Protein AF-A0A9E0X4R3-F1 (afdb_monomer_lite)

Structure (mmCIF, N/CA/C/O backbone):
data_AF-A0A9E0X4R3-F1
#
_entry.id   AF-A0A9E0X4R3-F1
#
loop_
_atom_site.group_PDB
_atom_site.id
_atom_site.type_symbol
_atom_site.label_atom_id
_atom_site.label_alt_id
_atom_site.label_comp_id
_atom_site.label_asym_id
_atom_site.label_entity_id
_atom_site.label_seq_id
_atom_site.pdbx_PDB_ins_code
_atom_site.Cartn_x
_atom_site.Cartn_y
_atom_site.Cartn_z
_atom_site.occupancy
_atom_site.B_iso_or_equiv
_atom_site.auth_seq_id
_atom_site.auth_comp_id
_atom_site.auth_asym_id
_atom_site.auth_atom_id
_atom_site.pdbx_PDB_model_num
ATOM 1 N N . MET A 1 1 ? 19.105 -17.647 11.629 1.00 36.88 1 MET A N 1
ATOM 2 C CA . MET A 1 1 ? 18.093 -16.574 11.584 1.00 36.88 1 MET A CA 1
ATOM 3 C C . MET A 1 1 ? 17.200 -16.952 10.424 1.00 36.88 1 MET A C 1
ATOM 5 O O . MET A 1 1 ? 17.753 -17.183 9.363 1.00 36.88 1 MET A O 1
ATOM 9 N N . ALA A 1 2 ? 15.915 -17.230 10.650 1.00 42.56 2 ALA A N 1
ATOM 10 C CA . ALA A 1 2 ? 15.046 -17.666 9.558 1.00 42.56 2 ALA A CA 1
ATOM 11 C C . ALA A 1 2 ? 14.942 -16.522 8.544 1.00 42.56 2 ALA A C 1
ATOM 13 O O . ALA A 1 2 ? 14.588 -15.411 8.942 1.00 42.56 2 ALA A O 1
ATOM 14 N N . ASP A 1 3 ? 15.306 -16.789 7.291 1.00 50.88 3 ASP A N 1
ATOM 15 C CA . ASP A 1 3 ? 15.146 -15.861 6.177 1.00 50.88 3 ASP A CA 1
ATOM 16 C C . ASP A 1 3 ? 13.676 -15.439 6.124 1.00 50.88 3 ASP A C 1
ATOM 18 O O . ASP A 1 3 ? 12.783 -16.245 5.861 1.00 50.88 3 ASP A O 1
ATOM 22 N N . PHE A 1 4 ? 13.394 -14.192 6.502 1.00 55.91 4 PHE A N 1
ATOM 23 C CA . PHE A 1 4 ? 12.042 -13.662 6.437 1.00 55.91 4 PHE A CA 1
ATOM 24 C C . PHE A 1 4 ? 11.708 -13.431 4.965 1.00 55.91 4 PHE A C 1
ATOM 26 O O . PHE A 1 4 ? 12.121 -12.433 4.378 1.00 55.91 4 PHE A O 1
ATOM 33 N N . GLU A 1 5 ? 10.984 -14.372 4.366 1.00 68.62 5 GLU A N 1
ATOM 34 C CA . GLU A 1 5 ? 10.463 -14.200 3.016 1.00 68.62 5 GLU A CA 1
ATOM 35 C C . GLU A 1 5 ? 9.324 -13.175 3.037 1.00 68.62 5 GLU A C 1
ATOM 37 O O . GLU A 1 5 ? 8.306 -13.364 3.717 1.00 68.62 5 GLU A O 1
ATOM 42 N N . ILE A 1 6 ? 9.502 -12.093 2.277 1.00 71.38 6 ILE A N 1
ATOM 43 C CA . ILE A 1 6 ? 8.506 -11.042 2.053 1.00 71.38 6 ILE A CA 1
ATOM 44 C C . ILE A 1 6 ? 7.410 -11.616 1.149 1.00 71.38 6 ILE A C 1
ATOM 46 O O . ILE A 1 6 ? 7.411 -11.430 -0.063 1.00 71.38 6 ILE A O 1
ATOM 50 N N . THR A 1 7 ? 6.485 -12.363 1.749 1.00 76.69 7 THR A N 1
ATOM 51 C CA . THR A 1 7 ? 5.320 -12.935 1.064 1.00 76.69 7 THR A CA 1
ATOM 52 C C . THR A 1 7 ? 4.031 -12.503 1.753 1.00 76.69 7 THR A C 1
ATOM 54 O O . THR A 1 7 ? 4.019 -12.312 2.976 1.00 76.69 7 THR A O 1
ATOM 57 N N . PRO A 1 8 ? 2.912 -12.394 1.019 1.00 79.38 8 PRO A N 1
ATOM 58 C CA . PRO A 1 8 ? 1.614 -12.074 1.613 1.00 79.38 8 PRO A CA 1
ATOM 59 C C . PRO A 1 8 ? 1.246 -12.998 2.781 1.00 79.38 8 PRO A C 1
ATOM 61 O O . PRO A 1 8 ? 0.755 -12.549 3.818 1.00 79.38 8 PRO A O 1
ATOM 64 N N . GLN A 1 9 ? 1.555 -14.292 2.655 1.00 79.00 9 GLN A N 1
ATOM 65 C CA . GLN A 1 9 ? 1.298 -15.297 3.684 1.00 79.00 9 GLN A CA 1
ATOM 66 C C . GLN A 1 9 ? 2.137 -15.047 4.945 1.00 79.00 9 GLN A C 1
ATOM 68 O O . GLN A 1 9 ? 1.602 -15.140 6.053 1.0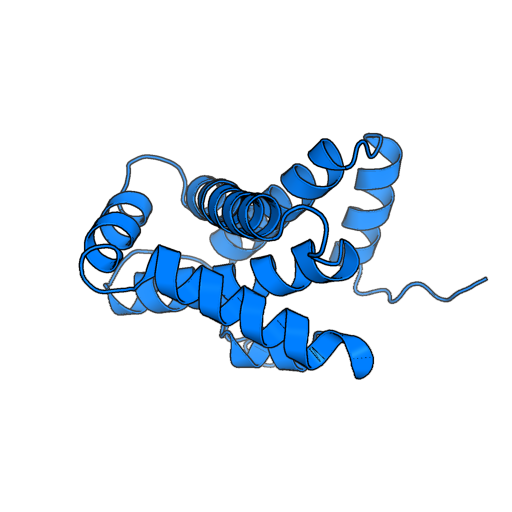0 79.00 9 GLN A O 1
ATOM 73 N N . SER A 1 10 ? 3.417 -14.684 4.794 1.00 76.69 10 SER A N 1
ATOM 74 C CA . SER A 1 10 ? 4.306 -14.349 5.915 1.00 76.69 10 SER A CA 1
ATOM 75 C C . SER A 1 10 ? 3.808 -13.143 6.712 1.00 76.69 10 SER A C 1
ATOM 77 O O . SER A 1 10 ? 3.851 -13.163 7.944 1.00 76.69 10 SER A O 1
ATOM 79 N N . PHE A 1 11 ? 3.318 -12.099 6.036 1.00 77.81 11 PHE A N 1
ATOM 80 C CA . PHE A 1 11 ? 2.755 -10.925 6.709 1.00 77.81 11 PHE A CA 1
ATOM 81 C C . PHE A 1 11 ? 1.428 -11.251 7.386 1.00 77.81 11 PHE A C 1
ATOM 83 O O . PHE A 1 11 ? 1.254 -10.953 8.569 1.00 77.81 11 PHE A O 1
ATOM 90 N N . ARG A 1 12 ? 0.516 -11.930 6.681 1.00 79.19 12 ARG A N 1
ATOM 91 C CA . ARG A 1 12 ? -0.787 -12.319 7.232 1.00 79.19 12 ARG A CA 1
ATOM 92 C C . ARG A 1 12 ? -0.657 -13.166 8.495 1.00 79.19 12 ARG A C 1
ATOM 94 O O . ARG A 1 12 ? -1.386 -12.931 9.451 1.00 79.19 12 ARG A O 1
ATOM 101 N N . ALA A 1 13 ? 0.301 -14.091 8.544 1.00 79.50 13 ALA A N 1
ATOM 102 C CA . ALA A 1 13 ? 0.541 -14.926 9.722 1.00 79.50 13 ALA A CA 1
ATOM 103 C C . ALA A 1 13 ? 0.976 -14.136 10.974 1.00 79.50 13 ALA A C 1
ATOM 105 O O . ALA A 1 13 ? 0.821 -14.629 12.090 1.00 79.50 13 ALA A O 1
ATOM 106 N N . LYS A 1 14 ? 1.525 -12.926 10.804 1.00 79.00 14 LYS A N 1
ATOM 107 C CA . LYS A 1 14 ? 1.986 -12.064 11.904 1.00 79.00 14 LYS A CA 1
ATOM 108 C C . LYS A 1 14 ? 0.953 -11.019 12.332 1.00 79.00 14 LYS A C 1
ATOM 110 O O . LYS A 1 14 ? 1.101 -10.435 13.404 1.00 79.00 14 LYS A O 1
ATOM 115 N N . MET A 1 15 ? -0.078 -10.777 11.525 1.00 82.38 15 MET A N 1
ATOM 116 C CA . MET A 1 15 ? -1.116 -9.797 11.830 1.00 82.38 15 MET A CA 1
ATOM 117 C C . MET A 1 15 ? -2.191 -10.394 12.740 1.00 82.38 15 MET A C 1
ATOM 119 O O . MET A 1 15 ? -2.732 -11.466 12.480 1.00 82.38 15 MET A O 1
ATOM 123 N N . GLN A 1 16 ? -2.536 -9.674 13.807 1.00 84.00 16 GLN A N 1
ATOM 124 C CA . GLN A 1 16 ? -3.659 -10.028 14.673 1.00 84.00 16 GLN A CA 1
ATOM 125 C C . GLN A 1 16 ? -4.904 -9.265 14.224 1.00 84.00 16 GLN A C 1
ATOM 127 O O . GLN A 1 16 ? -5.157 -8.151 14.674 1.00 84.00 16 GLN A O 1
ATOM 132 N N . ILE A 1 17 ? -5.677 -9.867 13.320 1.00 88.44 17 ILE A N 1
ATOM 133 C CA . ILE A 1 17 ? -6.960 -9.307 12.881 1.00 88.44 17 ILE A CA 1
ATOM 134 C C . ILE A 1 17 ? -8.077 -9.848 13.783 1.00 88.44 17 ILE A C 1
ATOM 136 O O . ILE A 1 17 ? -8.264 -11.072 13.836 1.00 88.44 17 ILE A O 1
ATOM 140 N N . PRO A 1 18 ? -8.845 -8.981 14.474 1.00 89.25 18 PRO A N 1
ATOM 141 C CA . PRO A 1 18 ? -9.970 -9.411 15.296 1.00 89.25 18 PRO A CA 1
ATOM 142 C C . PRO A 1 18 ? -10.953 -10.277 14.493 1.00 89.25 18 PRO A C 1
ATOM 144 O O . PRO A 1 18 ? -11.292 -9.906 13.365 1.00 89.25 18 PRO A O 1
ATOM 147 N N . PRO A 1 19 ? -11.472 -11.392 15.044 1.00 90.88 19 PRO A N 1
ATOM 148 C CA . PRO A 1 19 ? -12.358 -12.301 14.310 1.00 90.88 19 PRO A CA 1
ATOM 149 C C . PRO A 1 19 ? -13.565 -11.609 13.663 1.00 90.88 19 PRO A C 1
ATOM 151 O O . PRO A 1 19 ? -13.943 -11.944 12.544 1.00 90.88 19 PRO A O 1
ATOM 154 N N . GLN A 1 20 ? -14.134 -10.598 14.328 1.00 93.06 20 GLN A N 1
ATOM 155 C CA . GLN A 1 20 ? -15.256 -9.813 13.801 1.00 93.06 20 GLN A CA 1
ATOM 156 C C . GLN A 1 20 ? -14.915 -8.976 12.555 1.00 93.06 20 GLN A C 1
ATOM 158 O O . GLN A 1 20 ? -15.810 -8.655 11.778 1.00 93.06 20 GLN A O 1
ATOM 163 N N . LEU A 1 21 ? -13.638 -8.638 12.355 1.00 94.38 21 LEU A N 1
ATOM 164 C CA . LEU A 1 21 ? -13.161 -7.799 11.256 1.00 94.38 21 LEU A CA 1
ATOM 165 C C . LEU A 1 21 ? -12.586 -8.616 10.089 1.00 94.38 21 LEU A C 1
ATOM 167 O O . LEU A 1 21 ? -12.392 -8.068 9.006 1.00 94.38 21 LEU A O 1
ATOM 171 N N . GLN A 1 22 ? -12.369 -9.926 10.264 1.00 92.75 22 GLN A N 1
ATOM 172 C CA . GLN A 1 22 ? -11.761 -10.817 9.260 1.00 92.75 22 GLN A CA 1
ATOM 173 C C . GLN A 1 22 ? -12.433 -10.720 7.886 1.00 92.75 22 GLN A C 1
ATOM 175 O O . GLN A 1 22 ? -11.769 -10.539 6.871 1.00 92.75 22 GLN A O 1
ATOM 180 N N . LYS A 1 23 ? -13.769 -10.746 7.843 1.00 93.56 23 LYS A N 1
ATOM 181 C CA . LYS A 1 23 ? -14.507 -10.647 6.577 1.00 93.56 23 LYS A CA 1
ATOM 182 C C . LYS A 1 23 ? -14.276 -9.308 5.870 1.00 93.56 23 LYS A C 1
ATOM 184 O O . LYS A 1 23 ? -14.151 -9.271 4.651 1.00 93.56 23 LYS A O 1
ATOM 189 N N . GLN A 1 24 ? -14.263 -8.203 6.615 1.00 93.56 24 GLN A N 1
ATOM 190 C CA . GLN A 1 24 ? -14.040 -6.870 6.044 1.00 93.56 24 GLN A CA 1
ATOM 191 C C . GLN A 1 24 ? -12.602 -6.728 5.546 1.00 93.56 24 GLN A C 1
ATOM 193 O O . GLN A 1 24 ? -12.383 -6.181 4.469 1.00 93.56 24 GLN A O 1
ATOM 198 N N . TYR A 1 25 ? -11.651 -7.289 6.289 1.00 94.75 25 TYR A N 1
ATOM 199 C CA . TYR A 1 25 ? -10.251 -7.367 5.904 1.00 94.75 25 TYR A CA 1
ATOM 200 C C . TYR A 1 25 ? -10.064 -8.128 4.584 1.00 94.75 25 TYR A C 1
ATOM 202 O O . TYR A 1 25 ? -9.512 -7.576 3.636 1.00 94.75 25 TYR A O 1
ATOM 210 N N . GLU A 1 26 ? -10.604 -9.344 4.470 1.00 94.38 26 GLU A N 1
ATOM 211 C CA . GLU A 1 26 ? -10.509 -10.149 3.244 1.00 94.38 26 GLU A CA 1
ATOM 212 C C . GLU A 1 26 ? -11.142 -9.453 2.032 1.00 94.38 26 GLU A C 1
ATOM 214 O O . GLU A 1 26 ? -10.597 -9.494 0.927 1.00 94.38 26 GLU A O 1
ATOM 219 N N . LEU A 1 27 ? -12.291 -8.794 2.224 1.00 94.44 27 LEU A N 1
ATOM 220 C CA . LEU A 1 27 ? -12.954 -8.039 1.160 1.00 94.44 27 LEU A CA 1
ATOM 221 C C . LEU A 1 27 ? -12.119 -6.839 0.706 1.00 94.44 27 LEU A C 1
ATOM 223 O O . LEU A 1 27 ? -12.022 -6.604 -0.497 1.00 94.44 27 LEU A O 1
ATOM 227 N N . ALA A 1 28 ? -11.503 -6.115 1.642 1.00 95.06 28 ALA A N 1
ATOM 228 C CA . ALA A 1 28 ? -10.648 -4.974 1.339 1.00 95.06 28 ALA A CA 1
ATOM 229 C C . ALA A 1 28 ? -9.363 -5.402 0.615 1.00 95.06 28 ALA A C 1
ATOM 231 O O . ALA A 1 28 ? -9.033 -4.828 -0.420 1.00 95.06 28 ALA A O 1
ATOM 232 N N . VAL A 1 29 ? -8.695 -6.468 1.075 1.00 96.00 29 VAL A N 1
ATOM 233 C CA . VAL A 1 29 ? -7.534 -7.042 0.371 1.00 96.00 29 VAL A CA 1
ATOM 234 C C . VAL A 1 29 ? -7.931 -7.464 -1.041 1.00 96.00 29 VAL A C 1
ATOM 236 O O . VAL A 1 29 ? -7.269 -7.097 -2.008 1.00 96.00 29 VAL A O 1
ATOM 239 N N . ARG A 1 30 ? -9.056 -8.172 -1.198 1.00 95.75 30 ARG A N 1
ATOM 240 C CA . ARG A 1 30 ? -9.544 -8.580 -2.521 1.00 95.75 30 ARG A CA 1
ATOM 241 C C . ARG A 1 30 ? -9.845 -7.384 -3.426 1.00 95.75 30 ARG A C 1
ATOM 243 O O . ARG A 1 30 ? -9.563 -7.461 -4.617 1.00 95.75 30 ARG A O 1
ATOM 250 N N . ALA A 1 31 ? -10.427 -6.311 -2.894 1.00 95.31 31 ALA A N 1
ATOM 251 C CA . ALA A 1 31 ? -10.672 -5.087 -3.651 1.00 95.31 31 ALA A CA 1
ATOM 252 C C . ALA A 1 31 ? -9.354 -4.445 -4.113 1.00 95.31 31 ALA A C 1
ATOM 254 O O . ALA A 1 31 ? -9.222 -4.129 -5.291 1.00 95.31 31 ALA A O 1
ATOM 255 N N . GLY A 1 32 ? -8.357 -4.351 -3.230 1.00 95.88 32 GLY A N 1
ATOM 256 C CA . GLY A 1 32 ? -7.027 -3.846 -3.577 1.00 95.88 32 GLY A CA 1
ATOM 257 C C . GLY A 1 32 ? -6.337 -4.678 -4.653 1.00 95.88 32 GLY A C 1
ATOM 258 O O . GLY A 1 32 ? -5.843 -4.130 -5.631 1.00 95.88 32 GLY A O 1
ATOM 259 N N . LEU A 1 33 ? -6.380 -6.007 -4.542 1.00 95.94 33 LEU A N 1
ATOM 260 C CA . LEU A 1 33 ? -5.808 -6.897 -5.557 1.00 95.94 33 LEU A CA 1
ATOM 261 C C . LEU A 1 33 ? -6.438 -6.710 -6.937 1.00 95.94 33 LEU A C 1
ATOM 263 O O . LEU A 1 33 ? -5.727 -6.784 -7.934 1.00 95.94 33 LEU A O 1
ATOM 267 N N . ARG A 1 34 ? -7.744 -6.443 -7.000 1.00 94.56 34 ARG A N 1
ATOM 268 C CA . ARG A 1 34 ? -8.429 -6.140 -8.261 1.00 94.56 34 ARG A CA 1
ATOM 269 C C . ARG A 1 34 ? -7.957 -4.825 -8.863 1.00 94.56 34 ARG A C 1
ATOM 271 O O . ARG A 1 34 ? -7.619 -4.781 -10.037 1.00 94.56 34 ARG A O 1
ATOM 278 N N . ILE A 1 35 ? -7.866 -3.781 -8.041 1.00 94.50 35 ILE A N 1
ATOM 279 C CA . ILE A 1 35 ? -7.371 -2.466 -8.470 1.00 94.50 35 ILE A CA 1
ATOM 280 C C . ILE A 1 35 ? -5.945 -2.575 -9.024 1.00 94.50 35 ILE A C 1
ATOM 282 O O . ILE A 1 35 ? -5.624 -1.926 -10.011 1.00 94.50 35 ILE A O 1
ATOM 286 N N . MET A 1 36 ? -5.100 -3.415 -8.420 1.00 94.12 36 MET A N 1
ATOM 287 C CA . MET A 1 36 ? -3.705 -3.567 -8.841 1.00 94.12 36 MET A CA 1
ATOM 288 C C . MET A 1 36 ? -3.533 -4.531 -10.026 1.00 94.12 36 MET A C 1
ATOM 290 O O . MET A 1 36 ? -2.649 -4.328 -10.857 1.00 94.12 36 MET A O 1
ATOM 294 N N . PHE A 1 37 ? -4.329 -5.603 -10.114 1.00 94.00 37 PHE A N 1
ATOM 295 C CA . PHE A 1 37 ? -3.998 -6.749 -10.976 1.00 94.00 37 PHE A CA 1
ATOM 296 C C . PHE A 1 37 ? -5.150 -7.355 -11.780 1.00 94.00 37 PHE A C 1
ATOM 298 O O . PHE A 1 37 ? -4.925 -8.389 -12.418 1.00 94.00 37 PHE A O 1
ATOM 305 N N . ASP A 1 38 ? -6.348 -6.766 -11.788 1.00 92.94 38 ASP A N 1
ATOM 306 C CA . ASP A 1 38 ? -7.374 -7.186 -12.749 1.00 92.94 38 ASP A CA 1
ATOM 307 C C . ASP A 1 38 ? -6.913 -6.924 -14.197 1.00 92.94 38 ASP A C 1
ATOM 309 O O . ASP A 1 38 ? -5.891 -6.280 -14.466 1.00 92.94 38 ASP A O 1
ATOM 313 N N . GLU A 1 39 ? -7.652 -7.492 -15.150 1.00 82.00 39 GLU A N 1
ATOM 314 C CA . GLU A 1 39 ? -7.348 -7.408 -16.578 1.00 82.00 39 GLU A CA 1
ATOM 315 C C . GLU A 1 39 ? -7.207 -5.939 -17.024 1.00 82.00 39 GLU A C 1
ATOM 317 O O . GLU A 1 39 ? -8.112 -5.131 -16.829 1.00 82.00 39 GLU A O 1
ATOM 322 N N . GLY A 1 40 ? -6.042 -5.585 -17.577 1.00 83.62 40 GLY A N 1
ATOM 323 C CA . GLY A 1 40 ? -5.664 -4.210 -17.934 1.00 83.62 40 GLY A CA 1
ATOM 324 C C . GLY A 1 40 ? -4.853 -3.465 -16.864 1.00 83.62 40 GLY A C 1
ATOM 325 O O . GLY A 1 40 ? -3.925 -2.745 -17.213 1.00 83.62 40 GLY A O 1
ATOM 326 N N . MET A 1 41 ? -5.095 -3.706 -15.572 1.00 89.94 41 MET A N 1
ATOM 327 C CA . MET A 1 41 ? -4.410 -2.982 -14.484 1.00 89.94 41 MET A CA 1
ATOM 328 C C . MET A 1 41 ? -3.010 -3.513 -14.189 1.00 89.94 41 MET A C 1
ATOM 330 O O . MET A 1 41 ? -2.133 -2.787 -13.724 1.00 89.94 41 MET A O 1
ATOM 334 N N . ARG A 1 42 ? -2.774 -4.799 -14.464 1.00 88.19 42 ARG A N 1
ATOM 335 C CA . ARG A 1 42 ? -1.492 -5.439 -14.158 1.00 88.19 42 ARG A CA 1
ATOM 336 C C . ARG A 1 42 ? -0.313 -4.789 -14.883 1.00 88.19 42 ARG A C 1
ATOM 338 O O . ARG A 1 42 ? 0.746 -4.627 -14.282 1.00 88.19 42 ARG A O 1
ATOM 345 N N . GLU A 1 43 ? -0.485 -4.457 -16.161 1.00 90.06 43 GLU A N 1
ATOM 346 C CA . GLU A 1 43 ? 0.560 -3.807 -16.958 1.00 90.06 43 GLU A CA 1
ATOM 347 C C . GLU A 1 43 ? 0.839 -2.395 -16.444 1.00 90.06 43 GLU A C 1
ATOM 349 O O . GLU A 1 43 ? 2.001 -2.027 -16.301 1.00 90.06 43 GLU A O 1
ATOM 354 N N . GLU A 1 44 ? -0.203 -1.648 -16.075 1.00 91.50 44 GLU A N 1
ATOM 355 C CA . GLU A 1 44 ? -0.063 -0.318 -15.477 1.00 91.50 44 GLU A CA 1
ATOM 356 C C . GLU A 1 44 ? 0.653 -0.371 -14.125 1.00 91.50 44 GLU A C 1
ATOM 358 O O . GLU A 1 44 ? 1.558 0.422 -13.878 1.00 91.50 44 GLU A O 1
ATOM 363 N N . THR A 1 45 ? 0.321 -1.346 -13.274 1.00 91.50 45 THR A N 1
ATOM 364 C CA . THR A 1 45 ? 1.001 -1.539 -11.988 1.00 91.50 45 THR A CA 1
ATOM 365 C C . THR A 1 45 ? 2.475 -1.887 -12.182 1.00 91.50 45 THR A C 1
ATOM 367 O O . THR A 1 45 ? 3.331 -1.340 -11.489 1.00 91.50 45 THR A O 1
ATOM 370 N N . LEU A 1 46 ? 2.807 -2.759 -13.138 1.00 91.50 46 LEU A N 1
ATOM 371 C CA . LEU A 1 46 ? 4.203 -3.073 -13.448 1.00 91.50 46 LEU A CA 1
ATOM 372 C C . LEU A 1 46 ? 4.941 -1.869 -14.041 1.00 91.50 46 LEU A C 1
ATOM 374 O O . LEU A 1 46 ? 6.069 -1.606 -13.639 1.00 91.50 46 LEU A O 1
ATOM 378 N N . ALA A 1 47 ? 4.306 -1.109 -14.934 1.00 93.12 47 ALA A N 1
ATOM 379 C CA . ALA A 1 47 ? 4.881 0.106 -15.504 1.00 93.12 47 ALA A CA 1
ATOM 380 C C . ALA A 1 47 ? 5.120 1.181 -14.434 1.00 93.12 47 ALA A C 1
ATOM 382 O O . ALA A 1 47 ? 6.155 1.843 -14.443 1.00 93.12 47 ALA A O 1
ATOM 383 N N . TYR A 1 48 ? 4.200 1.325 -13.476 1.00 93.62 48 TYR A N 1
ATOM 384 C CA . TYR A 1 48 ? 4.386 2.189 -12.315 1.00 93.62 48 TYR A CA 1
ATOM 385 C C . TYR A 1 48 ? 5.591 1.734 -11.482 1.00 93.62 48 TYR A C 1
ATOM 387 O O . TYR A 1 48 ? 6.464 2.543 -11.174 1.00 93.62 48 TYR A O 1
ATOM 395 N N . MET A 1 49 ? 5.689 0.433 -11.189 1.00 92.31 49 MET A N 1
ATOM 396 C CA . MET A 1 49 ? 6.804 -0.162 -10.442 1.00 92.31 49 MET A CA 1
ATOM 397 C C . MET A 1 49 ? 8.151 -0.070 -11.179 1.00 92.31 49 MET A C 1
ATOM 399 O O . MET A 1 49 ? 9.184 0.027 -10.522 1.00 92.31 49 MET A O 1
ATOM 403 N N . ASP A 1 50 ? 8.165 -0.041 -12.511 1.00 93.44 50 ASP A N 1
ATOM 404 C CA . ASP A 1 50 ? 9.363 0.156 -13.347 1.00 93.44 50 ASP A CA 1
ATOM 405 C C . ASP A 1 50 ? 9.704 1.645 -13.580 1.00 93.44 50 ASP A C 1
ATOM 407 O O . ASP A 1 50 ? 10.710 1.993 -14.195 1.00 93.44 50 ASP A O 1
ATOM 411 N N . GLY A 1 51 ? 8.880 2.562 -13.062 1.00 92.56 51 GLY A N 1
ATOM 412 C CA . GLY A 1 51 ? 9.089 4.002 -13.185 1.00 92.56 51 GLY A CA 1
ATOM 413 C C . GLY A 1 51 ? 10.384 4.503 -12.529 1.00 92.56 51 GLY A C 1
ATOM 414 O O . GLY A 1 51 ? 11.002 3.830 -11.703 1.00 92.56 51 GLY A O 1
ATOM 415 N N . THR A 1 52 ? 10.775 5.739 -12.851 1.00 92.50 52 THR A N 1
ATOM 416 C CA . THR A 1 52 ? 12.061 6.338 -12.438 1.00 92.50 52 THR A CA 1
ATOM 417 C C . THR A 1 52 ? 12.155 6.717 -10.960 1.00 92.50 52 THR A C 1
ATOM 419 O O . THR A 1 52 ? 13.246 7.019 -10.480 1.00 92.50 52 THR A O 1
ATOM 422 N N . ASP A 1 53 ? 11.029 6.762 -10.248 1.00 94.31 53 ASP A N 1
ATOM 423 C CA . ASP A 1 53 ? 11.015 7.015 -8.808 1.00 94.31 53 ASP A CA 1
ATOM 424 C C . ASP A 1 53 ? 11.694 5.876 -8.032 1.00 94.31 53 ASP A C 1
ATOM 426 O O . ASP A 1 53 ? 11.748 4.726 -8.476 1.00 94.31 53 ASP A O 1
ATOM 430 N N . ALA A 1 54 ? 12.188 6.194 -6.834 1.00 94.56 54 ALA A N 1
ATOM 431 C CA . ALA A 1 54 ? 12.761 5.199 -5.935 1.00 94.56 54 ALA A CA 1
ATOM 432 C C . ALA A 1 54 ? 11.713 4.135 -5.556 1.00 94.56 54 ALA A C 1
ATOM 434 O O . ALA A 1 54 ? 10.544 4.454 -5.319 1.00 94.56 54 ALA A O 1
ATOM 435 N N . MET A 1 55 ? 12.129 2.869 -5.470 1.00 94.12 55 MET A N 1
ATOM 436 C CA . MET A 1 55 ? 11.235 1.750 -5.150 1.00 94.12 55 MET A CA 1
ATOM 437 C C . MET A 1 55 ? 10.459 1.919 -3.826 1.00 94.12 55 MET A C 1
ATOM 439 O O . MET A 1 55 ? 9.244 1.706 -3.853 1.00 94.12 55 MET A O 1
ATOM 443 N N . PRO A 1 56 ? 11.060 2.399 -2.714 1.00 94.50 56 PRO A N 1
ATOM 444 C CA . PRO A 1 56 ? 10.317 2.672 -1.482 1.00 94.50 56 PRO A CA 1
ATOM 445 C C . PRO A 1 56 ? 9.146 3.632 -1.687 1.00 94.50 56 PRO A C 1
ATOM 447 O O . PRO A 1 56 ? 8.039 3.396 -1.206 1.00 94.50 56 PRO A O 1
ATOM 450 N N . LYS A 1 57 ? 9.378 4.708 -2.449 1.00 94.25 57 LYS A N 1
ATOM 451 C CA . LYS A 1 57 ? 8.366 5.725 -2.735 1.00 94.25 57 LYS A CA 1
ATOM 452 C C . LYS A 1 57 ? 7.215 5.132 -3.541 1.00 94.25 57 LYS A C 1
ATOM 454 O O . LYS A 1 57 ? 6.062 5.331 -3.175 1.00 94.25 57 LYS A O 1
ATOM 459 N N . LYS A 1 58 ? 7.524 4.353 -4.584 1.00 94.75 58 LYS A N 1
ATOM 460 C CA . LYS A 1 58 ? 6.512 3.663 -5.401 1.00 94.75 58 LYS A CA 1
ATOM 461 C C . LYS A 1 58 ? 5.643 2.737 -4.549 1.00 94.75 58 LYS A C 1
ATOM 463 O O . LYS A 1 58 ? 4.421 2.783 -4.631 1.00 94.75 58 LYS A O 1
ATOM 468 N N . ILE A 1 59 ? 6.261 1.946 -3.674 1.00 94.81 59 ILE A N 1
ATOM 469 C CA . ILE A 1 59 ? 5.538 1.065 -2.751 1.00 94.81 59 ILE A CA 1
ATOM 470 C C . ILE A 1 59 ? 4.633 1.881 -1.814 1.00 94.81 59 ILE A C 1
ATOM 472 O O . ILE A 1 59 ? 3.436 1.608 -1.721 1.00 94.81 59 ILE A O 1
ATOM 476 N N . GLY A 1 60 ? 5.187 2.889 -1.137 1.00 94.31 60 GLY A N 1
ATOM 477 C CA . GLY A 1 60 ? 4.465 3.676 -0.141 1.00 94.31 60 GLY A CA 1
ATOM 478 C C . GLY A 1 60 ? 3.300 4.473 -0.729 1.00 94.31 60 GLY A C 1
ATOM 479 O O . GLY A 1 60 ? 2.167 4.365 -0.253 1.00 94.31 60 GLY A O 1
ATOM 480 N N . GLU A 1 61 ? 3.555 5.250 -1.782 1.00 94.44 61 GLU A N 1
ATOM 481 C CA . GLU A 1 61 ? 2.552 6.107 -2.423 1.00 94.44 61 GLU A CA 1
ATOM 482 C C . GLU A 1 61 ? 1.513 5.287 -3.191 1.00 94.44 61 GLU A C 1
ATOM 484 O O . GLU A 1 61 ? 0.313 5.521 -3.035 1.00 94.44 61 GLU A O 1
ATOM 489 N N . GLY A 1 62 ? 1.955 4.294 -3.969 1.00 94.31 62 GLY A N 1
ATOM 490 C CA . GLY A 1 62 ? 1.069 3.451 -4.767 1.00 94.31 62 GLY A CA 1
ATOM 491 C C . GLY A 1 62 ? 0.056 2.710 -3.899 1.00 94.31 62 GLY A C 1
ATOM 492 O O . GLY A 1 62 ? -1.147 2.770 -4.153 1.00 94.31 62 GLY A O 1
ATOM 493 N N . ILE A 1 63 ? 0.510 2.079 -2.812 1.00 96.62 63 ILE A N 1
ATOM 494 C CA . ILE A 1 63 ? -0.402 1.372 -1.908 1.00 96.62 63 ILE A CA 1
ATOM 495 C C . ILE A 1 63 ? -1.257 2.336 -1.082 1.00 96.62 63 ILE A C 1
ATOM 497 O O . ILE A 1 63 ? -2.437 2.055 -0.865 1.00 96.62 63 ILE A O 1
ATOM 501 N N . SER A 1 64 ? -0.728 3.497 -0.682 1.00 95.44 64 SER A N 1
ATOM 502 C CA . SER A 1 64 ? -1.544 4.532 -0.029 1.00 95.44 64 SER A CA 1
ATOM 503 C C . SER A 1 64 ? -2.723 4.955 -0.907 1.00 95.44 64 SER A C 1
ATOM 505 O O . SER A 1 64 ? -3.841 5.064 -0.405 1.00 95.44 64 SER A O 1
ATOM 507 N N . ALA A 1 65 ? -2.498 5.134 -2.213 1.00 94.19 65 ALA A N 1
ATOM 508 C CA . ALA A 1 65 ? -3.544 5.488 -3.169 1.00 94.19 65 ALA A CA 1
ATOM 509 C C . ALA A 1 65 ? -4.592 4.373 -3.325 1.00 94.19 65 ALA A C 1
ATOM 511 O O . ALA A 1 65 ? -5.791 4.650 -3.331 1.00 94.19 65 ALA A O 1
ATOM 512 N N . VAL A 1 66 ? -4.166 3.105 -3.386 1.00 95.19 66 VAL A N 1
ATOM 513 C CA . VAL A 1 66 ? -5.089 1.957 -3.453 1.00 95.19 66 VAL A CA 1
ATOM 514 C C . VAL A 1 66 ? -5.963 1.880 -2.200 1.00 95.19 66 VAL A C 1
ATOM 516 O O . VAL A 1 66 ? -7.180 1.727 -2.298 1.00 95.19 66 VAL A O 1
ATOM 519 N N . VAL A 1 67 ? -5.368 2.008 -1.012 1.00 94.50 67 VAL A N 1
ATOM 520 C CA . VAL A 1 67 ? -6.112 1.936 0.254 1.00 94.50 67 VAL A CA 1
ATOM 521 C C . VAL A 1 67 ? -7.051 3.133 0.422 1.00 94.50 67 VAL A C 1
ATOM 523 O O . VAL A 1 67 ? -8.177 2.965 0.889 1.00 94.50 67 VAL A O 1
ATOM 526 N N . GLU A 1 68 ? -6.637 4.325 -0.006 1.00 92.06 68 GLU A N 1
ATOM 527 C CA . GLU A 1 68 ? -7.492 5.515 -0.030 1.00 92.06 68 GLU A CA 1
ATOM 528 C C . GLU A 1 68 ? -8.691 5.342 -0.964 1.00 92.06 68 GLU A C 1
ATOM 530 O O . GLU A 1 68 ? -9.815 5.669 -0.580 1.00 92.06 68 GLU A O 1
ATOM 535 N N . PHE A 1 69 ? -8.484 4.764 -2.148 1.00 93.44 69 PHE A N 1
ATOM 536 C CA . PHE A 1 69 ? -9.572 4.455 -3.069 1.00 93.44 69 PHE A CA 1
ATOM 537 C C . PHE A 1 69 ? -10.577 3.477 -2.443 1.00 93.44 69 PHE A C 1
ATOM 539 O O . PHE A 1 69 ? -11.780 3.731 -2.461 1.00 93.44 69 PHE A O 1
ATOM 546 N N . ILE A 1 70 ? -10.096 2.402 -1.804 1.00 92.75 70 ILE A N 1
ATOM 547 C CA . ILE A 1 70 ? -10.956 1.449 -1.081 1.00 92.75 70 ILE A CA 1
ATOM 548 C C . ILE A 1 70 ? -11.753 2.157 0.023 1.00 92.75 70 ILE A C 1
ATOM 550 O O . ILE A 1 70 ? -12.955 1.925 0.165 1.00 92.75 70 ILE A O 1
ATOM 554 N N . ALA A 1 71 ? -11.102 3.020 0.808 1.00 89.50 71 ALA A N 1
ATOM 555 C CA . ALA A 1 71 ? -11.748 3.757 1.890 1.00 89.50 71 ALA A CA 1
ATOM 556 C C . ALA A 1 71 ? -12.827 4.726 1.374 1.00 89.50 71 ALA A C 1
ATOM 558 O O . ALA A 1 71 ? -13.895 4.831 1.984 1.00 89.50 71 ALA A O 1
ATOM 559 N N . GLY A 1 72 ? -12.567 5.391 0.244 1.00 89.75 72 GLY A N 1
ATOM 560 C CA . GLY A 1 72 ? -13.520 6.267 -0.436 1.00 89.75 72 GLY A CA 1
ATOM 561 C C . GLY A 1 72 ? -14.755 5.512 -0.927 1.00 89.75 72 GLY A C 1
ATOM 562 O O . GLY A 1 72 ? -15.879 5.888 -0.593 1.00 89.75 72 GLY A O 1
ATOM 563 N N . GLU A 1 73 ? -14.555 4.395 -1.629 1.00 89.88 73 GLU A N 1
ATOM 564 C CA . GLU A 1 73 ? -15.642 3.543 -2.138 1.00 89.88 73 GLU A CA 1
ATOM 565 C C . GLU A 1 73 ? -16.484 2.922 -1.012 1.00 89.88 73 GLU A C 1
ATOM 567 O O . GLU A 1 73 ? -17.690 2.713 -1.152 1.00 89.88 73 GLU A O 1
ATOM 572 N N . ALA A 1 74 ? -15.874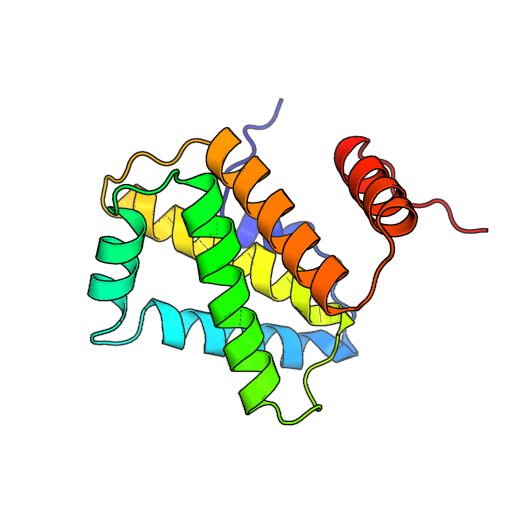 2.658 0.145 1.00 87.31 74 ALA A N 1
ATOM 573 C CA . ALA A 1 74 ? -16.566 2.108 1.305 1.00 87.31 74 ALA A CA 1
ATOM 574 C C . ALA A 1 74 ? -17.489 3.117 2.020 1.00 87.31 74 ALA A C 1
ATOM 576 O O . ALA A 1 74 ? -18.198 2.728 2.954 1.00 87.31 74 ALA A O 1
ATOM 577 N N . ASN A 1 75 ? -17.489 4.395 1.621 1.00 81.50 75 ASN A N 1
ATOM 578 C CA . ASN A 1 75 ? -18.368 5.454 2.131 1.00 81.50 75 ASN A CA 1
ATOM 579 C C . ASN A 1 75 ? -18.472 5.490 3.675 1.00 81.50 75 ASN A C 1
ATOM 581 O O . ASN A 1 75 ? -19.560 5.503 4.253 1.00 81.50 75 ASN A O 1
ATOM 585 N N . GLY A 1 76 ? -17.323 5.425 4.356 1.00 79.56 76 GLY A N 1
ATOM 586 C CA . GLY A 1 76 ? -17.225 5.497 5.821 1.00 79.56 76 GLY A CA 1
ATOM 587 C C . GLY A 1 76 ? -17.484 4.185 6.573 1.00 79.56 76 GLY A C 1
ATOM 588 O O . GLY A 1 76 ? -17.429 4.167 7.799 1.00 79.56 76 GLY A O 1
ATOM 589 N N . THR A 1 77 ? -17.739 3.078 5.871 1.00 84.88 77 THR A N 1
ATOM 590 C CA . THR A 1 77 ? -17.930 1.751 6.489 1.00 84.88 77 THR A CA 1
ATOM 591 C C . THR A 1 77 ? -16.645 0.932 6.606 1.00 84.88 77 THR A C 1
ATOM 593 O O . THR A 1 77 ? -16.666 -0.148 7.201 1.00 84.88 77 THR A O 1
ATOM 596 N N . PHE A 1 78 ? -15.528 1.428 6.059 1.00 89.56 78 PHE A N 1
ATOM 597 C CA . PHE A 1 78 ? -14.235 0.761 6.165 1.00 89.56 78 PHE A CA 1
ATOM 598 C C . PHE A 1 78 ? -13.618 1.017 7.548 1.00 89.56 78 PHE A C 1
ATOM 600 O O . PHE A 1 78 ? -13.342 2.173 7.878 1.00 89.56 78 PHE A O 1
ATOM 607 N N . PRO A 1 79 ? -13.407 -0.022 8.378 1.00 89.69 79 PRO A N 1
ATOM 608 C CA . PRO A 1 79 ? -12.845 0.163 9.710 1.00 89.69 79 PRO A CA 1
ATOM 609 C C . PRO A 1 79 ? -11.418 0.713 9.635 1.00 89.69 79 PRO A C 1
ATOM 611 O O . PRO A 1 79 ? -10.556 0.112 8.995 1.00 89.69 79 PRO A O 1
ATOM 614 N N . GLY A 1 80 ? -11.148 1.814 10.343 1.00 88.06 80 GLY A N 1
ATOM 615 C CA . GLY A 1 80 ? -9.820 2.441 10.365 1.00 88.06 80 GLY A CA 1
ATOM 616 C C . GLY A 1 80 ? -8.707 1.498 10.838 1.00 88.06 80 GLY A C 1
ATOM 617 O O . GLY A 1 80 ? -7.597 1.528 10.317 1.00 88.06 80 GLY A O 1
ATOM 618 N N . GLU A 1 81 ? -9.038 0.583 11.752 1.00 89.12 81 GLU A N 1
ATOM 619 C CA . GLU A 1 81 ? -8.139 -0.457 12.273 1.00 89.12 81 GLU A CA 1
ATOM 620 C C . GLU A 1 81 ? -7.637 -1.432 11.191 1.00 89.12 81 GLU A C 1
ATOM 622 O O . GLU A 1 81 ? -6.621 -2.097 11.381 1.00 89.12 81 GLU A O 1
ATOM 627 N N . LEU A 1 82 ? -8.326 -1.517 10.047 1.00 92.75 82 LEU A N 1
ATOM 628 C CA . LEU A 1 82 ? -7.951 -2.391 8.936 1.00 92.75 82 LEU A CA 1
ATOM 629 C C . LEU A 1 82 ? -7.098 -1.702 7.870 1.00 92.75 82 LEU A C 1
ATOM 631 O O . LEU A 1 82 ? -6.514 -2.401 7.047 1.00 92.75 82 LEU A O 1
ATOM 635 N N . ILE A 1 83 ? -6.974 -0.371 7.890 1.00 92.38 83 ILE A N 1
ATOM 636 C CA . ILE A 1 83 ? -6.239 0.392 6.868 1.00 92.38 83 ILE A CA 1
ATOM 637 C C . ILE A 1 83 ? -4.788 -0.096 6.766 1.00 92.38 83 ILE A C 1
ATOM 639 O O . ILE A 1 83 ? -4.331 -0.462 5.683 1.00 92.38 83 ILE A O 1
ATOM 643 N N . ILE A 1 84 ? -4.079 -0.151 7.899 1.00 91.81 84 ILE A N 1
ATOM 644 C CA . ILE A 1 84 ? -2.672 -0.567 7.928 1.00 91.81 84 ILE A CA 1
ATOM 645 C C . ILE A 1 84 ? -2.519 -2.053 7.555 1.00 91.81 84 ILE A C 1
ATOM 647 O O . ILE A 1 84 ? -1.752 -2.339 6.635 1.00 91.81 84 ILE A O 1
ATOM 651 N N . PRO A 1 85 ? -3.247 -3.006 8.176 1.00 92.81 85 PRO A N 1
ATOM 652 C CA . PRO A 1 85 ? -3.134 -4.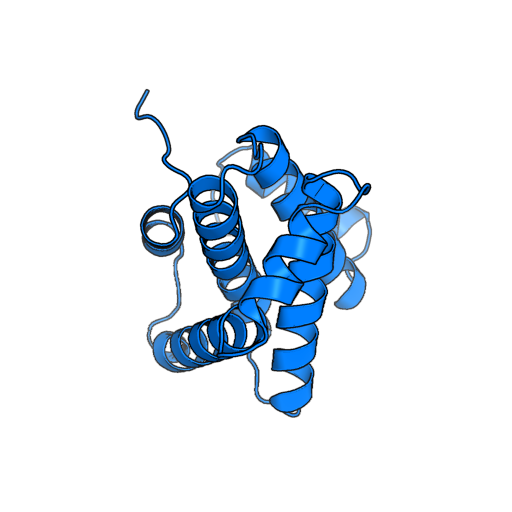416 7.810 1.00 92.81 85 PRO A CA 1
ATOM 653 C C . PRO A 1 85 ? -3.422 -4.727 6.340 1.00 92.81 85 PRO A C 1
ATOM 655 O O . PRO A 1 85 ? -2.750 -5.565 5.740 1.00 92.81 85 PRO A O 1
ATOM 658 N N . VAL A 1 86 ? -4.420 -4.058 5.753 1.00 95.38 86 VAL A N 1
ATOM 659 C CA . VAL A 1 86 ? -4.745 -4.217 4.332 1.00 95.38 86 VAL A CA 1
ATOM 660 C C . VAL A 1 86 ? -3.593 -3.708 3.477 1.00 95.38 86 VAL A C 1
ATOM 662 O O . VAL A 1 86 ? -3.127 -4.436 2.607 1.00 95.38 86 VAL A O 1
ATOM 665 N N . GLY A 1 87 ? -3.087 -2.502 3.746 1.00 95.31 87 GLY A N 1
ATOM 666 C CA . GLY A 1 87 ? -1.973 -1.949 2.978 1.00 95.31 87 GLY A CA 1
ATOM 667 C C . GLY A 1 87 ? -0.711 -2.804 3.054 1.00 95.31 87 GLY A C 1
ATOM 668 O O . GLY A 1 87 ? -0.114 -3.092 2.023 1.00 95.31 87 GLY A O 1
ATOM 669 N N . VAL A 1 88 ? -0.346 -3.305 4.236 1.00 93.38 88 VAL A N 1
ATOM 670 C CA . VAL A 1 88 ? 0.832 -4.174 4.402 1.00 93.38 88 VAL A CA 1
ATOM 671 C C . VAL A 1 88 ? 0.717 -5.464 3.580 1.00 93.38 88 VAL A C 1
ATOM 673 O O . VAL A 1 88 ? 1.689 -5.875 2.945 1.00 93.38 88 VAL A O 1
ATOM 676 N N . GLU A 1 89 ? -0.459 -6.097 3.527 1.00 94.56 89 GLU A N 1
ATOM 677 C CA . GLU A 1 89 ? -0.644 -7.270 2.662 1.00 94.56 89 GLU A CA 1
ATOM 678 C C . GLU A 1 89 ? -0.576 -6.902 1.170 1.00 94.56 89 GLU A C 1
ATOM 680 O O . GLU A 1 89 ? 0.039 -7.625 0.383 1.00 94.56 89 GLU A O 1
ATOM 685 N N . LEU A 1 90 ? -1.160 -5.768 0.770 1.00 96.19 90 LEU A N 1
ATOM 686 C CA . LEU A 1 90 ? -1.105 -5.299 -0.617 1.00 96.19 90 LEU A CA 1
ATOM 687 C C . LEU A 1 90 ? 0.329 -4.969 -1.062 1.00 96.19 90 LEU A C 1
ATOM 689 O O . LEU A 1 90 ? 0.693 -5.318 -2.185 1.00 96.19 90 LEU A O 1
ATOM 693 N N . ILE A 1 91 ? 1.161 -4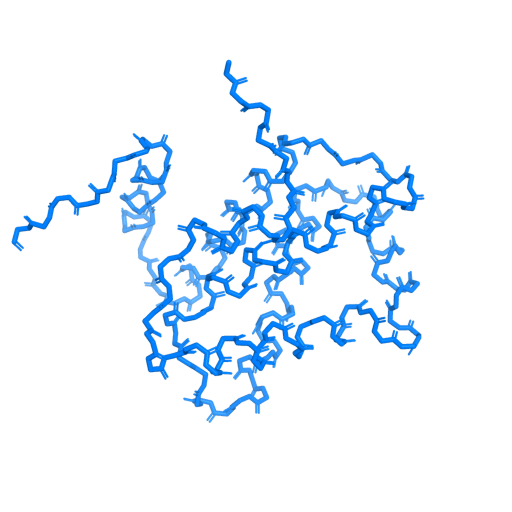.398 -0.181 1.00 95.06 91 ILE A N 1
ATOM 694 C CA . ILE A 1 91 ? 2.605 -4.214 -0.412 1.00 95.06 91 ILE A CA 1
ATOM 695 C C . ILE A 1 91 ? 3.256 -5.560 -0.733 1.00 95.06 91 ILE A C 1
ATOM 697 O O . ILE A 1 91 ? 3.948 -5.683 -1.742 1.00 95.06 91 ILE A O 1
ATOM 701 N N . ALA A 1 92 ? 3.010 -6.586 0.086 1.00 93.00 92 ALA A N 1
ATOM 702 C CA . ALA A 1 92 ? 3.609 -7.901 -0.122 1.00 93.00 92 ALA A CA 1
ATOM 703 C C . ALA A 1 92 ? 3.218 -8.506 -1.483 1.00 93.00 92 ALA A C 1
ATOM 705 O O . ALA A 1 92 ? 4.060 -9.088 -2.165 1.00 93.00 92 ALA A O 1
ATOM 706 N N . HIS A 1 93 ? 1.968 -8.323 -1.917 1.00 94.00 93 HIS A N 1
ATOM 707 C CA . HIS A 1 93 ? 1.530 -8.755 -3.244 1.00 94.00 93 HIS A CA 1
ATOM 708 C C . HIS A 1 93 ? 2.167 -7.947 -4.383 1.00 94.00 93 HIS A C 1
ATOM 710 O O . HIS A 1 93 ? 2.567 -8.532 -5.390 1.00 94.00 93 HIS A O 1
ATOM 716 N N . ALA A 1 94 ? 2.282 -6.624 -4.240 1.00 92.69 94 ALA A N 1
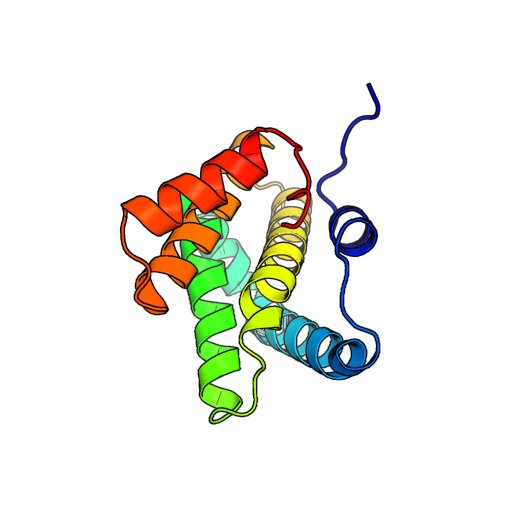ATOM 717 C CA . ALA A 1 94 ? 2.946 -5.764 -5.221 1.00 92.69 94 ALA A CA 1
ATOM 718 C C . ALA A 1 94 ? 4.418 -6.141 -5.412 1.00 92.69 94 ALA A C 1
ATOM 720 O O . ALA A 1 94 ? 4.870 -6.310 -6.545 1.00 92.69 94 ALA A O 1
ATOM 721 N N . VAL A 1 95 ? 5.133 -6.362 -4.309 1.00 92.12 95 VAL A N 1
ATOM 722 C CA . VAL A 1 95 ? 6.532 -6.802 -4.314 1.00 92.12 95 VAL A CA 1
ATOM 723 C C . VAL A 1 95 ? 6.672 -8.175 -4.964 1.00 92.12 95 VAL A C 1
ATOM 725 O O . VAL A 1 95 ? 7.502 -8.342 -5.855 1.00 92.12 95 VAL A O 1
ATOM 728 N N . GLU A 1 96 ? 5.833 -9.143 -4.585 1.00 91.31 96 GLU A N 1
ATOM 729 C CA . GLU A 1 96 ? 5.873 -10.491 -5.159 1.00 91.31 96 GLU A CA 1
ATOM 730 C C . GLU A 1 96 ? 5.662 -10.463 -6.685 1.00 91.31 96 GLU A C 1
ATOM 732 O O . GLU A 1 96 ? 6.354 -11.160 -7.432 1.00 91.31 96 GLU A O 1
ATOM 737 N N . VAL A 1 97 ? 4.718 -9.651 -7.171 1.00 90.44 97 VAL A N 1
ATOM 738 C CA . VAL A 1 97 ? 4.453 -9.503 -8.609 1.00 90.44 97 VAL A CA 1
ATOM 739 C C . VAL A 1 97 ? 5.617 -8.815 -9.325 1.00 90.44 97 VAL A C 1
ATOM 741 O O . VAL A 1 97 ? 6.023 -9.289 -10.386 1.00 90.44 97 VAL A O 1
ATOM 744 N N . ALA A 1 98 ? 6.181 -7.753 -8.747 1.00 91.06 98 ALA A N 1
ATOM 745 C CA . ALA A 1 98 ? 7.327 -7.041 -9.306 1.00 91.06 98 ALA A CA 1
ATOM 746 C C . ALA A 1 98 ? 8.568 -7.945 -9.414 1.00 91.06 98 ALA A C 1
ATOM 748 O O . ALA A 1 98 ? 9.183 -8.028 -10.477 1.00 91.06 98 ALA A O 1
ATOM 749 N N . GLN A 1 99 ? 8.879 -8.705 -8.362 1.00 91.38 99 GLN A N 1
ATOM 750 C CA . GLN A 1 99 ? 9.989 -9.662 -8.358 1.00 91.38 99 GLN A CA 1
ATOM 751 C C . GLN A 1 99 ? 9.790 -10.770 -9.401 1.00 91.38 99 GLN A C 1
ATOM 753 O O . GLN A 1 99 ? 10.716 -11.097 -10.143 1.00 91.38 99 GLN A O 1
ATOM 758 N N . LYS A 1 100 ? 8.571 -11.316 -9.529 1.00 90.62 100 LYS A N 1
ATOM 759 C CA . LYS A 1 100 ? 8.241 -12.307 -10.574 1.00 90.62 100 LYS A CA 1
ATOM 760 C C . LYS A 1 100 ? 8.345 -11.740 -11.992 1.00 90.62 100 LYS A C 1
ATOM 762 O O . LYS A 1 100 ? 8.584 -12.505 -12.923 1.00 90.62 100 LYS A O 1
ATOM 767 N N . ALA A 1 101 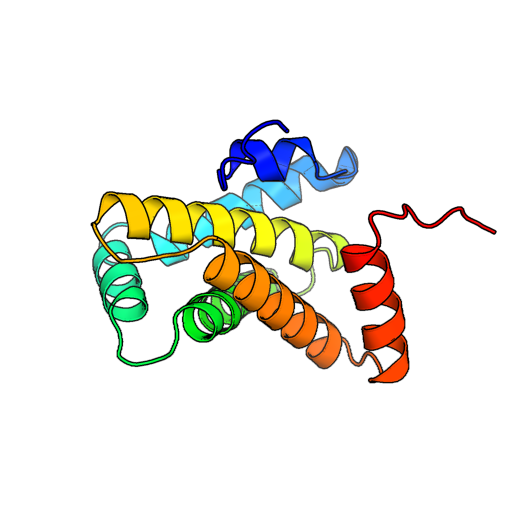? 8.170 -10.431 -12.158 1.00 90.19 101 ALA A N 1
ATOM 768 C CA . ALA A 1 101 ? 8.368 -9.726 -13.423 1.00 90.19 101 ALA A CA 1
ATOM 769 C C . ALA A 1 101 ? 9.842 -9.357 -13.693 1.00 90.19 101 ALA A C 1
ATOM 771 O O . ALA A 1 101 ? 10.146 -8.831 -14.760 1.00 90.19 101 ALA A O 1
ATOM 772 N N . GLY A 1 102 ? 10.759 -9.653 -12.765 1.00 91.75 102 GLY A N 1
ATOM 773 C CA . GLY A 1 102 ? 12.187 -9.363 -12.900 1.00 91.75 102 GLY A CA 1
ATOM 774 C C . GLY A 1 102 ? 12.588 -7.944 -12.497 1.00 91.75 102 GLY A C 1
ATOM 775 O O . GLY A 1 102 ? 13.718 -7.545 -12.776 1.00 91.75 102 GLY A O 1
ATOM 776 N N . LEU A 1 103 ? 11.700 -7.187 -11.842 1.00 91.50 103 LEU A N 1
ATOM 777 C CA . LEU A 1 103 ? 12.038 -5.866 -11.318 1.00 91.50 103 LEU A CA 1
ATOM 778 C C . LEU A 1 103 ? 12.931 -5.997 -10.072 1.00 91.50 103 LEU A C 1
ATOM 780 O O . LEU A 1 103 ? 12.664 -6.845 -9.213 1.00 91.50 103 LEU A O 1
ATOM 784 N N . PRO A 1 104 ? 13.975 -5.159 -9.942 1.00 88.88 104 PRO A N 1
ATOM 785 C CA . PRO A 1 104 ? 14.832 -5.161 -8.767 1.00 88.88 104 PRO A CA 1
ATOM 786 C C . PRO A 1 104 ? 14.075 -4.548 -7.584 1.00 88.88 104 PRO A C 1
ATOM 788 O O . PRO A 1 104 ? 13.837 -3.343 -7.548 1.00 88.88 104 PRO A O 1
ATOM 791 N N . VAL A 1 105 ? 13.677 -5.390 -6.629 1.00 91.12 105 VAL A N 1
ATOM 792 C CA . VAL A 1 105 ? 13.070 -4.968 -5.361 1.00 91.12 105 VAL A CA 1
ATOM 793 C C . VAL A 1 105 ? 13.837 -5.616 -4.220 1.00 91.12 105 VAL A C 1
ATOM 795 O O . VAL A 1 105 ? 13.803 -6.842 -4.066 1.00 91.12 105 VAL A O 1
ATOM 798 N N . GLU A 1 106 ? 14.528 -4.800 -3.431 1.00 90.62 106 GLU A N 1
ATOM 799 C CA . GLU A 1 106 ? 15.307 -5.248 -2.283 1.00 90.62 106 GLU A CA 1
ATOM 800 C C . GLU A 1 106 ? 14.478 -5.223 -0.995 1.00 90.62 106 GLU A C 1
ATOM 802 O O . GLU A 1 106 ? 13.512 -4.477 -0.855 1.00 90.62 106 GLU A O 1
ATOM 807 N N . ASN A 1 107 ? 14.885 -6.006 0.006 1.00 87.94 107 ASN A N 1
ATOM 808 C CA . ASN A 1 107 ? 14.190 -6.035 1.299 1.00 87.94 107 ASN A CA 1
ATOM 809 C C . ASN A 1 107 ? 14.161 -4.659 1.986 1.00 87.94 107 ASN A C 1
ATOM 811 O O . ASN A 1 107 ? 13.190 -4.341 2.672 1.00 87.94 107 ASN A O 1
ATOM 815 N N . ASN A 1 108 ? 15.210 -3.851 1.795 1.00 89.12 108 ASN A N 1
ATOM 816 C CA . ASN A 1 108 ? 15.265 -2.493 2.329 1.00 89.12 108 ASN A CA 1
ATOM 817 C C . ASN A 1 108 ? 14.229 -1.581 1.656 1.00 89.12 108 ASN A C 1
ATOM 819 O O . ASN A 1 108 ? 13.577 -0.801 2.345 1.00 89.12 108 ASN A O 1
ATOM 823 N N . ASP A 1 109 ? 13.989 -1.758 0.350 1.00 92.31 109 ASP A N 1
ATOM 824 C CA . ASP A 1 109 ? 12.961 -0.998 -0.365 1.00 92.31 109 ASP A CA 1
ATOM 825 C C . ASP A 1 109 ? 11.570 -1.252 0.213 1.00 92.31 109 ASP A C 1
ATOM 827 O O . ASP A 1 109 ? 10.761 -0.337 0.367 1.00 92.31 109 ASP A O 1
ATOM 831 N N . VAL A 1 110 ? 11.295 -2.511 0.560 1.00 91.50 110 VAL A N 1
ATOM 832 C CA . VAL A 1 110 ? 10.016 -2.911 1.149 1.00 91.50 110 VAL A CA 1
ATOM 833 C C . VAL A 1 110 ? 9.853 -2.344 2.555 1.00 91.50 110 VAL A C 1
ATOM 835 O O . VAL A 1 110 ? 8.773 -1.860 2.892 1.00 91.50 110 VAL A O 1
ATOM 838 N N . ALA A 1 111 ? 10.905 -2.394 3.377 1.00 89.25 111 ALA A N 1
ATOM 839 C CA . ALA A 1 111 ? 10.873 -1.856 4.734 1.00 89.25 111 ALA A CA 1
ATOM 840 C C . ALA A 1 111 ? 10.626 -0.339 4.730 1.00 89.25 111 ALA A C 1
ATOM 842 O O . ALA A 1 111 ? 9.718 0.139 5.412 1.00 89.25 111 ALA A O 1
ATOM 843 N N . GLU A 1 112 ? 11.375 0.400 3.910 1.00 91.75 112 GLU A N 1
ATOM 844 C CA . GLU A 1 112 ? 11.214 1.847 3.753 1.00 91.75 112 GLU A CA 1
ATOM 845 C C . GLU A 1 112 ? 9.853 2.207 3.138 1.00 91.75 112 GLU A C 1
ATOM 847 O O . GLU A 1 112 ? 9.180 3.119 3.617 1.00 91.75 112 GLU A O 1
ATOM 852 N N . GLY A 1 113 ? 9.393 1.461 2.130 1.00 94.19 113 GLY A N 1
ATOM 853 C CA . GLY A 1 113 ? 8.086 1.684 1.510 1.00 94.19 113 GLY A CA 1
ATOM 854 C C . GLY A 1 113 ? 6.918 1.426 2.462 1.00 94.19 113 GLY A C 1
ATOM 855 O O . GLY A 1 113 ? 5.941 2.175 2.471 1.00 94.19 113 GLY A O 1
ATOM 856 N N . MET A 1 114 ? 7.028 0.411 3.322 1.00 92.50 114 MET A N 1
ATOM 857 C CA . MET A 1 114 ? 6.051 0.153 4.380 1.00 92.50 114 MET A CA 1
ATOM 858 C C . MET A 1 114 ? 6.036 1.273 5.425 1.00 92.50 114 MET A C 1
ATOM 860 O O . MET A 1 114 ? 4.956 1.695 5.839 1.00 92.50 114 MET A O 1
ATOM 864 N N . ALA A 1 115 ? 7.204 1.786 5.823 1.00 90.44 115 ALA A N 1
ATOM 865 C CA . ALA A 1 115 ? 7.292 2.927 6.731 1.00 90.44 115 ALA A CA 1
ATOM 866 C C . ALA A 1 115 ? 6.637 4.179 6.121 1.00 90.44 115 ALA A C 1
ATOM 868 O O . ALA A 1 115 ? 5.804 4.805 6.774 1.00 90.44 115 ALA A O 1
ATOM 869 N N . ALA A 1 116 ? 6.925 4.477 4.850 1.00 93.19 116 ALA A N 1
ATOM 870 C CA . ALA A 1 116 ? 6.328 5.594 4.117 1.00 93.19 116 ALA A CA 1
ATOM 871 C C . ALA A 1 116 ? 4.800 5.463 3.977 1.00 93.19 116 ALA A C 1
ATOM 873 O O . ALA A 1 116 ? 4.066 6.442 4.139 1.00 93.19 116 ALA A O 1
ATOM 874 N N . PHE A 1 117 ? 4.297 4.249 3.723 1.00 95.19 117 PHE A N 1
ATOM 875 C CA . PHE A 1 117 ? 2.860 3.963 3.727 1.00 95.19 117 PHE A CA 1
ATOM 876 C C . PHE A 1 117 ? 2.236 4.270 5.098 1.00 95.19 117 PHE A C 1
ATOM 878 O O . PHE A 1 117 ? 1.258 5.012 5.183 1.00 95.19 117 PHE A O 1
ATOM 885 N N . ILE A 1 118 ? 2.814 3.746 6.183 1.00 90.94 118 ILE A N 1
ATOM 886 C CA . ILE A 1 118 ? 2.296 3.950 7.543 1.00 90.94 118 ILE A CA 1
ATOM 887 C C . ILE A 1 118 ? 2.315 5.436 7.916 1.00 90.94 118 ILE A C 1
ATOM 889 O O . ILE A 1 118 ? 1.310 5.951 8.407 1.00 90.94 118 ILE A O 1
ATOM 893 N N . GLU A 1 119 ? 3.415 6.138 7.645 1.00 89.69 119 GLU A N 1
ATOM 894 C CA . GLU A 1 119 ? 3.538 7.581 7.871 1.00 89.69 119 GLU A CA 1
ATOM 895 C C . GLU A 1 119 ? 2.451 8.363 7.123 1.00 89.69 119 GLU A C 1
ATOM 897 O O . GLU A 1 119 ? 1.799 9.238 7.701 1.00 89.69 119 GLU A O 1
ATOM 902 N N . THR A 1 120 ? 2.193 8.002 5.863 1.00 91.12 120 THR A N 1
ATOM 903 C CA . THR A 1 120 ? 1.146 8.625 5.043 1.00 91.12 120 THR A CA 1
ATOM 904 C C . THR A 1 120 ? -0.233 8.442 5.672 1.00 91.12 120 THR A C 1
ATOM 906 O O . THR A 1 120 ? -0.996 9.404 5.794 1.00 91.12 120 THR A O 1
ATOM 909 N N . ILE A 1 121 ? -0.558 7.225 6.115 1.00 90.19 121 ILE A N 1
ATOM 910 C CA . ILE A 1 121 ? -1.841 6.928 6.762 1.00 90.19 121 ILE A CA 1
ATOM 911 C C . ILE A 1 121 ? -1.994 7.692 8.082 1.00 90.19 121 ILE A C 1
ATOM 913 O O . ILE A 1 121 ? -3.039 8.302 8.314 1.00 90.19 121 ILE A O 1
ATOM 917 N N . LEU A 1 122 ? -0.968 7.695 8.936 1.00 87.00 122 LEU A N 1
ATOM 918 C CA . LEU A 1 122 ? -1.016 8.377 10.232 1.00 87.00 122 LEU A CA 1
ATOM 919 C C . LEU A 1 122 ? -1.138 9.896 10.072 1.00 87.00 122 LEU A C 1
ATOM 921 O O . LEU A 1 122 ? -1.956 10.523 10.747 1.00 87.00 122 LEU A O 1
ATOM 925 N N . THR A 1 123 ? -0.395 10.475 9.128 1.00 87.56 123 THR A N 1
ATOM 926 C CA . THR A 1 123 ? -0.491 11.901 8.794 1.00 87.56 123 THR A CA 1
ATOM 927 C C . THR A 1 123 ? -1.908 12.259 8.346 1.00 87.56 123 THR A C 1
ATOM 929 O O . THR A 1 123 ? -2.486 13.233 8.828 1.00 87.56 123 THR A O 1
ATOM 932 N N . LYS A 1 124 ? -2.518 11.441 7.477 1.00 84.12 124 LYS A N 1
ATOM 933 C CA . LYS A 1 124 ? -3.905 11.641 7.022 1.00 84.12 124 LYS A CA 1
ATOM 934 C C . LYS A 1 124 ? -4.934 11.478 8.141 1.00 84.12 124 LYS A C 1
ATOM 936 O O . LYS A 1 124 ? -5.950 12.167 8.131 1.00 84.12 124 LYS A O 1
ATOM 941 N N . ALA A 1 125 ? -4.669 10.612 9.117 1.00 82.12 125 ALA A N 1
ATOM 942 C CA . ALA A 1 125 ? -5.503 10.453 10.307 1.00 82.12 125 ALA A CA 1
ATOM 943 C C . ALA A 1 125 ? -5.373 11.624 11.307 1.00 82.12 125 ALA A C 1
ATOM 945 O O . ALA A 1 125 ? -6.098 11.659 12.301 1.00 82.12 125 ALA A O 1
ATOM 946 N N . GLY A 1 126 ? -4.478 12.587 11.051 1.00 80.94 126 GLY A N 1
ATOM 947 C CA . GLY A 1 126 ? -4.248 13.748 11.910 1.00 80.94 126 GLY A CA 1
ATOM 948 C C . GLY A 1 126 ? -3.305 13.477 13.084 1.00 80.94 126 GLY A C 1
ATOM 949 O O . GLY A 1 126 ? -3.315 14.244 14.048 1.00 80.94 126 GLY A O 1
ATOM 950 N N . ALA A 1 127 ? -2.506 12.406 13.028 1.00 79.19 127 ALA A N 1
ATOM 951 C CA . ALA A 1 127 ? -1.504 12.126 14.051 1.00 79.19 127 ALA A CA 1
ATOM 952 C C . ALA A 1 127 ? -0.438 13.230 14.080 1.00 79.19 127 ALA A C 1
ATOM 954 O O . ALA A 1 127 ? 0.051 13.680 13.041 1.00 79.19 127 ALA A O 1
ATOM 955 N N . THR A 1 128 ? -0.046 13.661 15.278 1.00 77.19 128 THR A N 1
ATOM 956 C CA . THR A 1 128 ? 1.065 14.607 15.420 1.00 77.19 128 THR A CA 1
ATOM 957 C C . THR A 1 128 ? 2.404 13.909 15.139 1.00 77.19 128 THR A C 1
ATOM 959 O O . THR A 1 128 ? 2.518 12.695 15.337 1.00 77.19 128 THR A O 1
ATOM 962 N N . PRO A 1 129 ? 3.460 14.644 14.737 1.00 71.62 129 PRO A N 1
ATOM 963 C CA . PRO A 1 129 ? 4.796 14.069 14.541 1.00 71.62 129 PRO A CA 1
ATOM 964 C C . PRO A 1 129 ? 5.313 13.282 15.755 1.00 71.62 129 PRO A C 1
ATOM 966 O O . PRO A 1 129 ? 5.967 12.253 15.606 1.00 71.62 129 PRO A O 1
ATOM 969 N N . GLU A 1 130 ? 4.964 13.730 16.962 1.00 73.38 130 GLU A N 1
ATOM 970 C CA . GLU A 1 130 ? 5.321 13.074 18.223 1.00 73.38 130 GLU A CA 1
ATOM 971 C C . GLU A 1 130 ? 4.589 11.732 18.403 1.00 73.38 130 GLU A C 1
ATOM 973 O O . GLU A 1 130 ? 5.201 10.746 18.813 1.00 73.38 130 GLU A O 1
ATOM 978 N N . GLN A 1 131 ? 3.300 11.663 18.048 1.00 72.69 131 GLN A N 1
ATOM 979 C CA . GLN A 1 131 ? 2.520 10.419 18.077 1.00 72.69 131 GLN A CA 1
ATOM 980 C C . GLN A 1 131 ? 3.034 9.410 17.044 1.00 72.69 131 GLN A C 1
ATOM 982 O O . GLN A 1 131 ? 3.141 8.219 17.340 1.00 72.69 131 GLN A O 1
ATOM 987 N N . MET A 1 132 ? 3.408 9.888 15.855 1.00 74.06 132 MET A N 1
ATOM 988 C CA . MET A 1 132 ? 3.985 9.046 14.807 1.00 74.06 132 MET A CA 1
ATOM 989 C C . MET A 1 132 ? 5.330 8.458 15.233 1.00 74.06 132 MET A C 1
ATOM 991 O O . MET A 1 132 ? 5.530 7.253 15.109 1.00 74.06 132 MET A O 1
ATOM 995 N N . GLN A 1 133 ? 6.225 9.266 15.810 1.00 71.12 133 GLN A N 1
ATOM 996 C CA . GLN A 1 133 ? 7.514 8.775 16.307 1.00 71.12 133 GLN A CA 1
ATOM 997 C C . GLN A 1 133 ? 7.349 7.694 17.376 1.00 71.12 133 GLN A C 1
ATOM 999 O O . GLN A 1 133 ? 8.058 6.692 17.328 1.00 71.12 133 GLN A O 1
ATOM 1004 N N . GLN A 1 134 ? 6.401 7.835 18.305 1.00 73.75 134 GLN A N 1
ATOM 1005 C CA . GLN A 1 134 ? 6.148 6.806 19.321 1.00 73.75 134 GLN A CA 1
ATOM 1006 C C . GLN A 1 134 ? 5.669 5.482 18.708 1.00 73.75 134 GLN A C 1
ATOM 1008 O O . GLN A 1 134 ? 6.132 4.416 19.113 1.00 73.75 134 GLN A O 1
ATOM 1013 N N . MET A 1 135 ? 4.789 5.540 17.706 1.00 70.44 135 MET A N 1
ATOM 1014 C CA . MET A 1 135 ? 4.284 4.346 17.021 1.00 70.44 135 MET A CA 1
ATOM 1015 C C . MET A 1 135 ? 5.352 3.671 16.150 1.00 70.44 135 MET A C 1
ATOM 1017 O O . MET A 1 135 ? 5.511 2.453 16.213 1.00 70.44 135 MET A O 1
ATOM 1021 N N . LEU A 1 136 ? 6.125 4.454 15.390 1.00 66.75 136 LEU A N 1
ATOM 1022 C CA . LEU A 1 136 ? 7.204 3.952 14.533 1.00 66.75 136 LEU A CA 1
ATOM 1023 C C . LEU A 1 136 ? 8.355 3.355 15.356 1.00 66.75 136 LEU A C 1
ATOM 1025 O O . LEU A 1 136 ? 8.855 2.280 15.033 1.00 66.75 136 LEU A O 1
ATOM 1029 N N . THR A 1 137 ? 8.717 3.989 16.476 1.00 66.69 137 THR A N 1
ATOM 1030 C CA . THR A 1 137 ? 9.739 3.457 17.397 1.00 66.69 137 THR A CA 1
ATOM 1031 C C . THR A 1 137 ? 9.284 2.140 18.040 1.00 66.69 137 THR A C 1
ATOM 1033 O O . THR A 1 137 ? 10.098 1.245 18.271 1.00 66.69 137 THR A O 1
ATOM 1036 N N . GLY A 1 138 ? 7.980 1.975 18.291 1.00 60.66 138 GLY A N 1
ATOM 1037 C CA . GLY A 1 138 ? 7.399 0.712 18.759 1.00 60.66 138 GLY A CA 1
ATOM 1038 C C . GLY A 1 138 ? 7.458 -0.422 17.725 1.00 60.66 138 GLY A C 1
ATOM 1039 O O . GLY A 1 138 ? 7.569 -1.588 18.099 1.00 60.66 138 GLY A O 1
ATOM 1040 N N . MET A 1 139 ? 7.438 -0.097 16.427 1.00 56.97 139 MET A N 1
ATOM 1041 C CA . MET A 1 139 ? 7.571 -1.074 15.338 1.00 56.97 139 MET A CA 1
ATOM 1042 C C . MET A 1 139 ? 9.022 -1.516 15.104 1.00 56.97 139 MET A C 1
ATOM 1044 O O . MET A 1 139 ? 9.257 -2.704 14.887 1.00 56.97 139 MET A O 1
ATOM 1048 N N . ASP A 1 140 ? 9.987 -0.599 15.198 1.00 52.06 140 ASP A N 1
ATOM 1049 C CA . ASP A 1 140 ? 11.419 -0.887 14.999 1.00 52.06 140 ASP A CA 1
ATOM 1050 C C . ASP A 1 140 ? 12.024 -1.711 16.156 1.00 52.06 140 ASP A C 1
ATOM 1052 O O . ASP A 1 140 ? 12.914 -2.541 15.983 1.00 52.06 140 ASP A O 1
ATOM 1056 N N . SER A 1 141 ? 11.483 -1.554 17.366 1.00 48.78 141 SER A N 1
ATOM 1057 C CA . SER A 1 141 ? 12.007 -2.211 18.570 1.00 48.78 141 SER A CA 1
ATOM 1058 C C . SER A 1 141 ? 11.490 -3.638 18.811 1.00 48.78 141 SER A C 1
ATOM 1060 O O . SER A 1 141 ? 11.900 -4.272 19.789 1.00 48.78 141 SER A O 1
ATOM 1062 N N . GLY A 1 142 ? 10.597 -4.170 17.961 1.00 46.50 142 GLY A N 1
ATOM 1063 C CA . GLY A 1 142 ? 9.997 -5.503 18.135 1.00 46.50 142 GLY A CA 1
ATOM 1064 C C . GLY A 1 142 ? 9.242 -5.682 19.462 1.00 46.50 142 GLY A C 1
ATOM 1065 O O . GLY A 1 142 ? 8.948 -6.809 19.866 1.00 46.50 142 GLY A O 1
ATOM 1066 N N . GLN A 1 143 ? 8.948 -4.586 20.162 1.00 40.94 143 GLN A N 1
ATOM 1067 C CA . GLN A 1 143 ? 8.324 -4.592 21.475 1.00 40.94 143 GLN A CA 1
ATOM 1068 C C . GLN A 1 143 ? 6.825 -4.381 21.309 1.00 40.94 143 GLN A C 1
ATOM 1070 O O . GLN A 1 143 ? 6.344 -3.283 21.046 1.00 40.94 143 GLN A O 1
ATOM 1075 N N . GLN A 1 144 ? 6.083 -5.478 21.479 1.00 35.97 144 GLN A N 1
ATOM 1076 C CA . GLN A 1 144 ? 4.646 -5.436 21.724 1.00 35.97 144 GLN A CA 1
ATOM 1077 C C . GLN A 1 144 ? 4.367 -4.414 22.839 1.00 35.97 144 GLN A C 1
ATOM 1079 O O . GLN A 1 144 ? 5.029 -4.493 23.881 1.00 35.97 144 GLN A O 1
ATOM 1084 N N . PRO A 1 145 ? 3.413 -3.481 22.666 1.00 40.34 145 PRO A N 1
ATOM 1085 C CA . PRO A 1 145 ? 3.049 -2.563 23.730 1.00 40.34 145 PRO A CA 1
ATOM 1086 C C . PRO A 1 145 ? 2.508 -3.387 24.901 1.00 40.34 145 PRO A C 1
ATOM 1088 O O . PRO A 1 145 ? 1.422 -3.963 24.835 1.00 40.34 145 PRO A O 1
ATOM 1091 N N . GLN A 1 146 ? 3.303 -3.488 25.966 1.00 37.00 146 GLN A N 1
ATOM 1092 C CA . GLN A 1 146 ? 2.819 -3.966 27.251 1.00 37.00 146 GLN A CA 1
ATOM 1093 C C . GLN A 1 146 ? 1.849 -2.903 27.758 1.00 37.00 146 GLN A C 1
ATOM 1095 O O . GLN A 1 146 ? 2.244 -1.769 28.025 1.00 37.00 146 GLN A O 1
ATOM 1100 N N . GLY A 1 147 ? 0.568 -3.268 27.784 1.00 43.34 147 GLY A N 1
ATOM 1101 C CA . GLY A 1 147 ? -0.508 -2.402 28.235 1.00 43.34 147 GLY A CA 1
ATOM 1102 C C . GLY A 1 147 ? -0.282 -1.893 29.657 1.00 43.34 147 GLY A C 1
ATOM 1103 O O . GLY A 1 147 ? 0.254 -2.604 30.510 1.00 43.34 147 GLY A O 1
ATOM 1104 N N . VAL A 1 148 ? -0.736 -0.663 29.880 1.00 37.47 148 VAL A N 1
ATOM 1105 C CA . VAL A 1 148 ? -1.075 -0.121 31.200 1.00 37.47 148 VAL A CA 1
ATOM 1106 C C . VAL A 1 148 ? -2.584 -0.002 31.314 1.00 37.47 148 VAL A C 1
ATOM 1108 O O . VAL A 1 148 ? -3.218 0.358 30.296 1.00 37.47 148 VAL A O 1
#

Secondary structure (DSSP, 8-state):
-------HHHHHHH----GGGHHHHHHHHHHHHHHHHSTTHHHHHHHHHTSSS-HHHHHHHHHHHHHHHHHHHTTT-S-GGGHHHHHHHHHHHHHHHHHHTT----HHHHHHHHHHHHHHHHHHTT--HHHHHHHHHHHHTT------

pLDDT: mean 84.49, std 14.92, range [35.97, 96.62]

Radius of gyration: 15.26 Å; chains: 1; bounding box: 36×32×49 Å

Foldseek 3Di:
DPDQDLALVSLVVPDDDPPVCVVVLVVLLVQLCCCCDPDPNVVVLLVLCVDPDQLLQSLQVVLLVSLVVSCVVCVNVRDLVSSLSSSSSSSSVSVVSNVVVVHDDDPVSSVSSSLSNVVVSCVVVVHDPVRSVVVVVCVVVVDDPPDD

Sequence (148 aa):
MADFEITPQSFRAKMQIPPQLQKQYELAVRAGLRIMFDEGMREETLAYMDGTDAMPKKIGEGISAVVEFIAGEANGTFPGELIIPVGVELIAHAVEVAQKAGLPVENNDVAEGMAAFIETILTKAGATPEQMQQMLTGMDSGQQPQGV